Protein AF-A0A452XDF9-F1 (afdb_monomer)

Mean predicted aligned error: 14.92 Å

Structure (mmCIF, N/CA/C/O backbone):
data_AF-A0A452XDF9-F1
#
_entry.id   AF-A0A452XDF9-F1
#
loop_
_atom_site.group_PDB
_atom_site.id
_atom_site.type_symbol
_atom_site.label_atom_id
_atom_site.label_alt_id
_atom_site.label_comp_id
_atom_site.label_asym_id
_atom_site.label_entity_id
_atom_site.label_seq_id
_atom_site.pdbx_PDB_ins_code
_atom_site.Cartn_x
_atom_site.Cartn_y
_atom_site.Cartn_z
_atom_site.occupancy
_atom_site.B_iso_or_equiv
_atom_site.auth_seq_id
_atom_site.auth_comp_id
_atom_site.auth_asym_id
_atom_site.auth_atom_id
_atom_site.pdbx_PDB_model_num
ATOM 1 N N . MET A 1 1 ? -12.301 -0.928 1.857 1.00 93.19 1 MET A N 1
ATOM 2 C CA . MET A 1 1 ? -12.042 0.301 2.631 1.00 93.19 1 MET A CA 1
ATOM 3 C C . MET A 1 1 ? -10.575 0.651 2.473 1.00 93.19 1 MET A C 1
ATO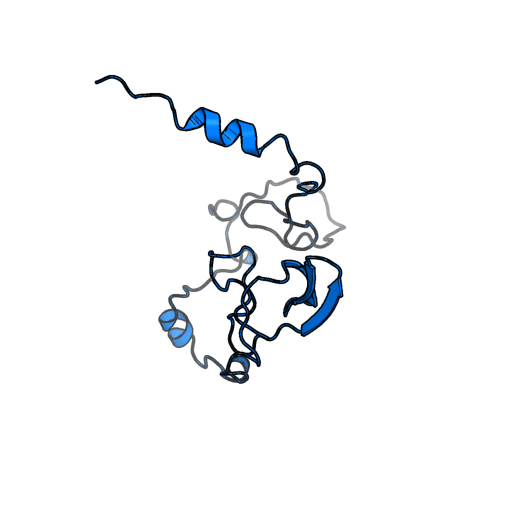M 5 O O . MET A 1 1 ? -9.759 -0.256 2.332 1.00 93.19 1 MET A O 1
ATOM 9 N N . HIS A 1 2 ? -10.248 1.933 2.437 1.00 94.88 2 HIS A N 1
ATOM 10 C CA . HIS A 1 2 ? -8.896 2.451 2.239 1.00 94.88 2 HIS A CA 1
ATOM 11 C C . HIS A 1 2 ? -8.656 3.649 3.166 1.00 94.88 2 HIS A C 1
ATOM 13 O O . HIS A 1 2 ? -9.584 4.089 3.844 1.00 94.88 2 HIS A O 1
ATOM 19 N N . ASN A 1 3 ? -7.421 4.154 3.223 1.00 95.25 3 ASN A N 1
ATOM 20 C CA . ASN A 1 3 ? -7.038 5.261 4.109 1.00 95.25 3 ASN A CA 1
ATOM 21 C C . ASN A 1 3 ? -7.401 5.010 5.589 1.00 95.25 3 ASN A C 1
ATOM 23 O O . ASN A 1 3 ? -8.115 5.790 6.214 1.00 95.25 3 ASN A O 1
ATOM 27 N N . ILE A 1 4 ? -6.952 3.877 6.133 1.00 93.56 4 ILE A N 1
ATOM 28 C CA . ILE A 1 4 ? -7.331 3.420 7.478 1.00 93.56 4 ILE A CA 1
ATOM 29 C C . ILE A 1 4 ? -6.373 3.975 8.529 1.00 93.56 4 ILE A C 1
ATOM 31 O O . ILE A 1 4 ? -5.148 3.922 8.376 1.00 93.56 4 ILE A O 1
ATOM 35 N N . GLU A 1 5 ? -6.939 4.454 9.626 1.00 94.56 5 GLU A N 1
ATOM 36 C CA . GLU A 1 5 ? -6.223 4.947 10.794 1.00 94.56 5 GLU A CA 1
ATOM 37 C C . GLU A 1 5 ? -5.815 3.820 11.764 1.00 94.56 5 GLU A C 1
ATOM 39 O O . GLU A 1 5 ? -6.617 2.956 12.120 1.00 94.56 5 GLU A O 1
ATOM 44 N N . ILE A 1 6 ? -4.554 3.826 12.216 1.00 90.19 6 ILE A N 1
ATOM 45 C CA . ILE A 1 6 ? -4.041 2.847 13.198 1.00 90.19 6 ILE A CA 1
ATOM 46 C C . ILE A 1 6 ? -4.403 3.271 14.624 1.00 90.19 6 ILE A C 1
ATOM 48 O O . ILE A 1 6 ? -4.908 2.471 15.409 1.00 90.19 6 ILE A O 1
ATOM 52 N N . THR A 1 7 ? -4.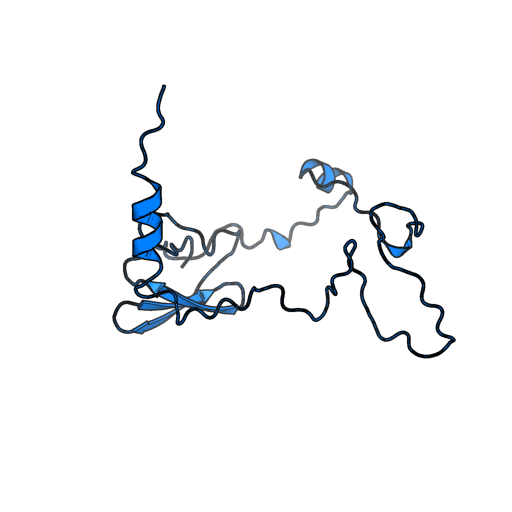150 4.539 14.942 1.00 89.19 7 THR A N 1
ATOM 53 C CA . THR A 1 7 ? -4.433 5.163 16.236 1.00 89.19 7 THR A CA 1
ATOM 54 C C . THR A 1 7 ? -5.272 6.395 15.979 1.00 89.19 7 THR A C 1
ATOM 56 O O . THR A 1 7 ? -4.897 7.203 15.133 1.00 89.19 7 THR A O 1
ATOM 59 N N . ARG A 1 8 ? -6.370 6.550 16.718 1.00 88.88 8 ARG A N 1
ATOM 60 C CA . ARG A 1 8 ? -7.283 7.685 16.557 1.00 88.88 8 ARG A CA 1
ATOM 61 C C . ARG A 1 8 ? -6.572 9.026 16.702 1.00 88.88 8 ARG A C 1
ATOM 63 O O . ARG A 1 8 ? -5.739 9.188 17.590 1.00 88.88 8 ARG A O 1
ATOM 70 N N . GLY A 1 9 ? -6.931 9.973 15.845 1.00 89.69 9 GLY A N 1
ATOM 71 C CA . GLY A 1 9 ? -6.360 11.315 15.786 1.00 89.69 9 GLY A CA 1
ATOM 72 C C . GLY A 1 9 ? -5.032 11.418 15.029 1.00 89.69 9 GLY A C 1
ATOM 73 O O . GLY A 1 9 ? -4.514 12.521 14.890 1.00 89.69 9 GLY A O 1
ATOM 74 N N . ARG A 1 10 ? -4.466 10.314 14.518 1.00 90.69 10 ARG A N 1
ATOM 75 C CA . ARG A 1 10 ? -3.217 10.334 13.727 1.00 90.69 10 ARG A CA 1
ATOM 76 C C . ARG A 1 10 ? -3.450 10.261 12.219 1.00 90.69 10 ARG A C 1
ATOM 78 O O . ARG A 1 10 ? -2.483 10.256 11.457 1.00 90.69 10 ARG A O 1
ATOM 85 N N . GLY A 1 11 ? -4.709 10.193 11.791 1.00 92.25 11 GLY A N 1
ATOM 86 C CA . GLY A 1 11 ? -5.091 10.129 10.387 1.00 92.25 11 GLY A CA 1
ATOM 87 C C . GLY A 1 11 ? -4.823 8.767 9.742 1.00 92.25 11 GLY A C 1
ATOM 88 O O . GLY A 1 11 ? -4.262 7.843 10.340 1.00 92.25 11 GLY A O 1
ATOM 89 N N . GLY A 1 12 ? -5.254 8.634 8.487 1.00 91.81 12 GLY A N 1
ATOM 90 C CA . GLY A 1 12 ? -5.132 7.394 7.727 1.00 91.81 12 GLY A CA 1
ATOM 91 C C . GLY A 1 12 ? -3.685 7.087 7.329 1.00 91.81 12 GLY A C 1
ATOM 92 O O . GLY A 1 12 ? -3.006 7.879 6.674 1.00 91.81 12 GLY A O 1
ATOM 93 N N . GLN A 1 13 ? -3.204 5.907 7.721 1.00 92.62 13 GLN A N 1
ATOM 94 C CA . GLN A 1 13 ? -1.828 5.453 7.483 1.00 92.62 13 GLN A CA 1
ATOM 95 C C . GLN A 1 13 ? -1.785 4.226 6.570 1.00 92.62 13 GLN A C 1
ATOM 97 O O . GLN A 1 13 ? -0.868 4.082 5.757 1.00 92.62 13 GLN A O 1
ATOM 102 N N . LEU A 1 14 ? -2.791 3.356 6.670 1.00 93.69 14 LEU A N 1
ATOM 103 C CA . LEU A 1 14 ? -2.853 2.084 5.958 1.00 93.69 14 LEU A CA 1
ATOM 104 C C . LEU A 1 14 ? -3.668 2.187 4.663 1.00 93.69 14 LEU A C 1
ATOM 106 O O . LEU A 1 14 ? -4.598 2.985 4.551 1.00 93.69 14 LEU A O 1
ATOM 110 N N . ALA A 1 15 ? -3.336 1.319 3.699 1.00 92.88 15 ALA A N 1
ATOM 111 C CA . ALA A 1 15 ? -4.034 1.179 2.417 1.00 92.88 15 ALA A CA 1
ATOM 112 C C . ALA A 1 15 ? -4.192 2.514 1.653 1.00 92.88 15 ALA A C 1
ATOM 114 O O . ALA A 1 15 ? -5.305 2.921 1.330 1.00 92.88 15 ALA A O 1
ATOM 115 N N . ARG A 1 16 ? -3.066 3.195 1.384 1.00 93.94 16 ARG A N 1
ATOM 116 C CA . ARG A 1 16 ? -3.006 4.471 0.633 1.00 93.94 16 ARG A CA 1
ATOM 117 C C . ARG A 1 16 ? -2.473 4.343 -0.797 1.00 93.94 16 ARG A C 1
ATOM 119 O O . ARG A 1 16 ? -2.606 5.272 -1.584 1.00 93.94 16 ARG A O 1
ATOM 126 N N . ALA A 1 17 ? -1.835 3.220 -1.123 1.00 93.44 17 ALA A N 1
ATOM 127 C CA . ALA A 1 17 ? -1.270 2.999 -2.451 1.00 93.44 17 ALA A CA 1
ATOM 128 C C . ALA A 1 17 ? -2.373 2.910 -3.521 1.00 93.44 17 ALA A C 1
ATOM 130 O O . ALA A 1 17 ? -3.507 2.540 -3.217 1.00 93.44 17 ALA A O 1
ATOM 131 N N . ALA A 1 18 ? -2.031 3.220 -4.773 1.00 93.31 18 ALA A N 1
ATOM 132 C CA . ALA A 1 18 ? -2.947 3.089 -5.905 1.00 93.31 18 ALA A CA 1
ATOM 133 C C . ALA A 1 18 ? -3.528 1.665 -5.977 1.00 93.31 18 ALA A C 1
ATOM 135 O O . ALA A 1 18 ? -2.800 0.684 -5.822 1.00 93.31 18 ALA A O 1
ATOM 136 N N . GLY A 1 19 ? -4.845 1.552 -6.150 1.00 92.69 19 GLY A N 1
ATOM 137 C CA . GLY A 1 19 ? -5.547 0.268 -6.136 1.00 92.69 19 GLY A CA 1
ATOM 138 C C . GLY A 1 19 ? -5.617 -0.447 -4.780 1.00 92.69 19 GLY A C 1
ATOM 139 O O . GLY A 1 19 ? -6.180 -1.540 -4.723 1.00 92.69 19 GLY A O 1
ATOM 140 N N . ALA A 1 20 ? -5.093 0.119 -3.686 1.00 94.94 20 ALA A N 1
ATOM 141 C CA . ALA A 1 20 ? -5.124 -0.537 -2.383 1.00 94.94 20 ALA A CA 1
ATOM 142 C C . ALA A 1 20 ? -6.554 -0.672 -1.846 1.00 94.94 20 ALA A C 1
ATOM 144 O O . ALA A 1 20 ? -7.368 0.255 -1.896 1.00 94.94 20 ALA A O 1
ATOM 145 N N . VAL A 1 21 ? -6.837 -1.841 -1.274 1.00 95.50 21 VAL A N 1
ATOM 146 C CA . VAL A 1 21 ? -8.095 -2.138 -0.595 1.00 95.50 21 VAL A CA 1
ATOM 147 C C . VAL A 1 21 ? -7.826 -3.029 0.608 1.00 95.50 21 VAL A C 1
ATOM 149 O O . VAL A 1 21 ? -7.078 -4.001 0.531 1.00 95.50 21 VAL A O 1
ATOM 152 N N . ALA A 1 22 ? -8.456 -2.697 1.725 1.00 95.50 22 ALA A N 1
ATOM 153 C CA . ALA A 1 22 ? -8.554 -3.553 2.892 1.00 95.50 22 ALA A CA 1
ATOM 154 C C . ALA A 1 22 ? -10.006 -4.005 3.084 1.00 95.50 22 ALA A C 1
ATOM 156 O O . ALA A 1 22 ? -10.956 -3.264 2.785 1.00 95.50 22 ALA A O 1
ATOM 157 N N . LYS A 1 23 ? -10.170 -5.231 3.581 1.00 94.81 23 LYS A N 1
ATOM 158 C CA . LYS A 1 23 ? -11.474 -5.849 3.847 1.00 94.81 23 LYS A CA 1
ATOM 159 C C . LYS A 1 23 ? -11.685 -5.968 5.352 1.00 94.81 23 LYS A C 1
ATOM 161 O O . LYS A 1 23 ? -10.792 -6.415 6.062 1.00 94.81 23 LYS A O 1
ATOM 166 N N . LEU A 1 24 ? -12.863 -5.582 5.826 1.00 93.88 24 LEU A N 1
ATOM 167 C CA . LEU A 1 24 ? -13.293 -5.847 7.196 1.00 93.88 24 LEU A CA 1
ATOM 168 C C . LEU A 1 24 ? -13.764 -7.306 7.271 1.00 93.88 24 LEU A C 1
ATOM 170 O O . LEU A 1 24 ? -14.611 -7.698 6.475 1.00 93.88 24 LEU A O 1
ATOM 174 N N . ILE A 1 25 ? -13.185 -8.099 8.175 1.00 94.75 25 ILE A N 1
ATOM 175 C CA . ILE A 1 25 ? -13.550 -9.512 8.370 1.00 94.75 25 ILE A CA 1
ATOM 176 C C . ILE A 1 25 ? -14.617 -9.621 9.456 1.00 94.75 25 ILE A C 1
ATOM 178 O O . ILE A 1 25 ? -15.693 -10.159 9.226 1.00 94.75 25 ILE A O 1
ATOM 182 N N . ALA A 1 26 ? -14.304 -9.098 10.639 1.00 93.44 26 ALA A N 1
ATOM 183 C CA . ALA A 1 26 ? -15.138 -9.219 11.823 1.00 93.44 26 ALA A CA 1
ATOM 184 C C . ALA A 1 26 ? -15.011 -7.967 12.692 1.00 93.44 26 ALA A C 1
ATOM 186 O O . ALA A 1 26 ? -14.022 -7.232 12.619 1.00 93.44 26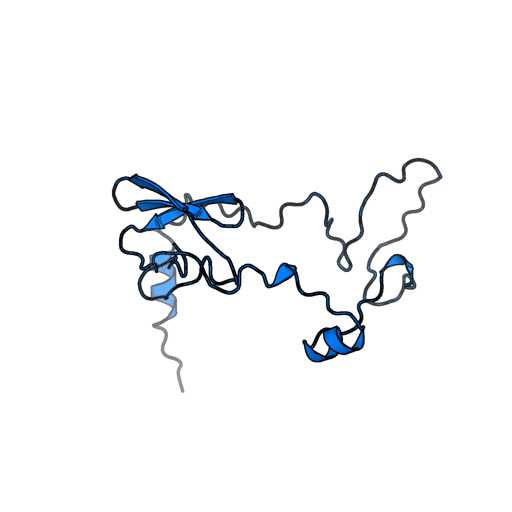 ALA A O 1
ATOM 187 N N . LYS A 1 27 ? -16.022 -7.733 13.523 1.00 93.25 27 LYS A N 1
ATOM 188 C CA . LYS A 1 27 ? -16.014 -6.711 14.570 1.00 93.25 27 LYS A CA 1
ATOM 189 C C . LYS A 1 27 ? -16.222 -7.421 15.896 1.00 93.25 27 LYS A C 1
ATOM 191 O O . LYS A 1 27 ? -17.204 -8.139 16.041 1.00 93.25 27 LYS A O 1
ATOM 196 N N . GLU A 1 28 ? -15.306 -7.220 16.834 1.00 90.69 28 GLU A N 1
ATOM 197 C CA . GLU A 1 28 ? -15.338 -7.876 18.137 1.00 90.69 28 GLU A CA 1
ATOM 198 C C . GLU A 1 28 ? -15.043 -6.858 19.242 1.00 90.69 28 GLU A C 1
ATOM 200 O O . GLU A 1 28 ? -13.987 -6.221 19.274 1.00 90.69 28 GLU A O 1
ATOM 205 N N . GLY A 1 29 ? -16.006 -6.671 20.147 1.00 90.44 29 GLY A N 1
ATOM 206 C CA . GLY A 1 29 ? -15.875 -5.760 21.283 1.00 90.44 29 GLY A CA 1
ATOM 207 C C . GLY A 1 29 ? -15.499 -4.337 20.863 1.00 90.44 29 GLY A C 1
ATOM 208 O O . GLY A 1 29 ? -16.263 -3.670 20.177 1.00 90.44 29 GLY A O 1
ATOM 209 N N . LYS A 1 30 ? -14.315 -3.871 21.284 1.00 91.31 30 LYS A N 1
ATOM 210 C CA . LYS A 1 30 ? -13.777 -2.521 21.003 1.00 91.31 30 LYS A CA 1
ATOM 211 C C . LYS A 1 30 ? -12.865 -2.466 19.766 1.00 91.31 30 LYS A C 1
ATOM 213 O O . LYS A 1 30 ? -12.361 -1.391 19.416 1.00 91.31 30 LYS A O 1
ATOM 218 N N . SER A 1 31 ? -12.661 -3.602 19.101 1.00 92.31 31 SER A N 1
ATOM 219 C CA . SER A 1 31 ? -11.736 -3.765 17.980 1.00 92.31 31 SER A CA 1
ATOM 220 C C . SER A 1 31 ? -12.433 -4.344 16.743 1.00 92.31 31 SER A C 1
ATOM 222 O O . SER A 1 31 ? -13.534 -4.892 16.790 1.00 92.31 31 SER A O 1
ATOM 224 N N . ALA A 1 32 ? -11.813 -4.156 15.590 1.00 93.06 32 ALA A N 1
ATOM 225 C CA . ALA A 1 32 ? -12.237 -4.669 14.304 1.00 93.06 32 ALA A CA 1
ATOM 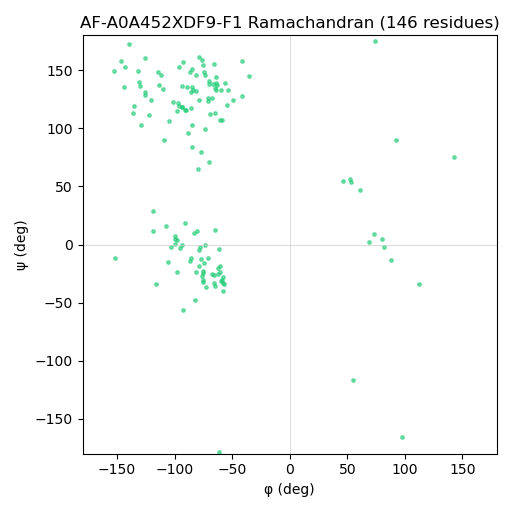226 C C . ALA A 1 32 ? -11.052 -5.367 13.637 1.00 93.06 32 ALA A C 1
ATOM 228 O O . ALA A 1 32 ? -9.929 -4.860 13.631 1.00 93.06 32 ALA A O 1
ATOM 229 N N . THR A 1 33 ? -11.319 -6.532 13.063 1.00 94.56 33 THR A N 1
ATOM 230 C CA . THR A 1 33 ? -10.327 -7.358 12.384 1.00 94.56 33 THR A CA 1
ATOM 231 C C . THR A 1 33 ? -10.340 -7.022 10.900 1.00 94.56 33 THR A C 1
ATOM 233 O O . THR A 1 33 ? -11.353 -7.193 10.214 1.00 94.56 33 THR A O 1
ATOM 236 N N . LEU A 1 34 ? -9.207 -6.533 10.396 1.00 94.44 34 LEU A N 1
ATOM 237 C CA . LEU A 1 34 ? -9.029 -6.099 9.015 1.00 94.44 34 LEU A CA 1
ATOM 238 C C . LEU A 1 34 ? -8.038 -7.005 8.286 1.00 94.44 34 LEU A C 1
ATOM 240 O O . LEU A 1 34 ? -6.968 -7.312 8.804 1.00 94.44 34 LEU A O 1
ATOM 244 N N . ARG A 1 35 ? -8.358 -7.360 7.041 1.00 95.44 35 ARG A N 1
ATOM 245 C CA . ARG A 1 35 ? -7.413 -7.934 6.082 1.00 95.44 35 ARG A CA 1
ATOM 246 C C . ARG A 1 35 ? -6.770 -6.808 5.284 1.00 95.44 35 ARG A C 1
ATOM 248 O O . ARG A 1 35 ? -7.463 -6.099 4.548 1.00 95.44 35 ARG A O 1
ATOM 255 N N . LEU A 1 36 ? -5.462 -6.645 5.438 1.00 94.44 36 LEU A N 1
ATOM 256 C CA . LEU A 1 36 ? -4.663 -5.643 4.738 1.00 94.44 36 LEU A CA 1
ATOM 257 C C . LEU A 1 36 ? -4.346 -6.084 3.297 1.00 94.44 36 LEU A C 1
ATOM 259 O O . LEU A 1 36 ? -4.417 -7.276 2.991 1.00 94.44 36 LEU A O 1
ATOM 263 N N . PRO A 1 37 ? -3.952 -5.154 2.402 1.00 93.62 37 PRO A N 1
ATOM 264 C CA . PRO A 1 37 ? -3.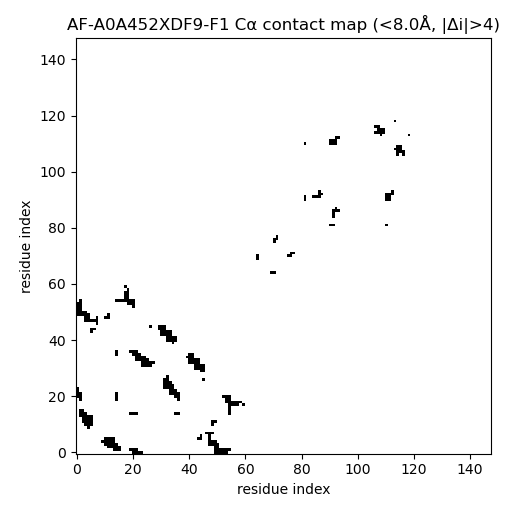518 -5.500 1.045 1.00 93.62 37 PRO A CA 1
ATOM 265 C C . PRO A 1 37 ? -2.265 -6.391 1.010 1.00 93.62 37 PRO A C 1
ATOM 267 O O . PRO A 1 37 ? -2.048 -7.077 0.020 1.00 93.62 37 PRO A O 1
ATOM 270 N N . SER A 1 38 ? -1.470 -6.424 2.088 1.00 91.31 38 SER A N 1
ATOM 271 C CA . SER A 1 38 ? -0.357 -7.371 2.262 1.00 91.31 38 SER A CA 1
ATOM 272 C C . SER A 1 38 ? -0.814 -8.816 2.500 1.00 91.31 38 SER A C 1
ATOM 274 O O . SER A 1 38 ? 0.008 -9.722 2.487 1.00 91.31 38 SER A O 1
ATOM 276 N N . GLY A 1 39 ? -2.105 -9.040 2.764 1.00 91.25 39 GLY A N 1
ATOM 277 C CA . GLY A 1 39 ? -2.644 -10.325 3.206 1.00 91.25 39 GLY A CA 1
ATOM 278 C C . GLY A 1 39 ? -2.611 -10.524 4.724 1.00 91.25 39 GLY A C 1
ATOM 279 O O . GLY A 1 39 ? -3.315 -11.402 5.215 1.00 91.25 39 GLY A O 1
ATOM 280 N N . GLU A 1 40 ? -1.880 -9.684 5.466 1.00 92.38 40 GLU A N 1
ATOM 281 C CA . GLU A 1 40 ? -1.844 -9.706 6.932 1.00 92.38 40 GLU A CA 1
ATOM 282 C C . GLU A 1 40 ? -3.226 -9.381 7.519 1.0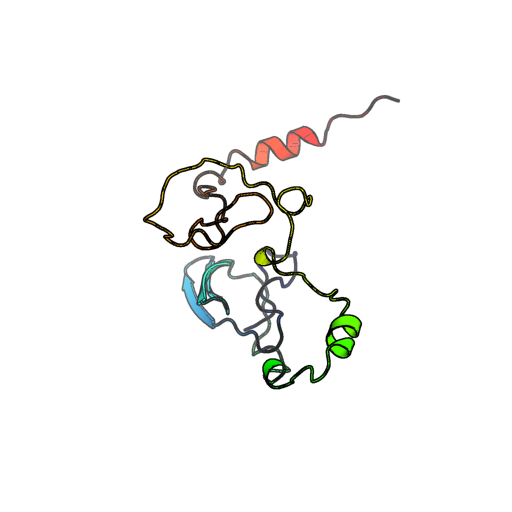0 92.38 40 GLU A C 1
ATOM 284 O O . GLU A 1 40 ? -3.921 -8.462 7.066 1.00 92.38 40 GLU A O 1
ATOM 289 N N . VAL A 1 41 ? -3.613 -10.132 8.550 1.00 93.88 41 VAL A N 1
ATOM 290 C CA . VAL A 1 41 ? -4.811 -9.862 9.344 1.00 93.88 41 VAL A CA 1
ATOM 291 C C . VAL A 1 41 ? -4.398 -9.087 10.587 1.00 93.88 41 VAL A C 1
ATOM 293 O O . VAL A 1 41 ? -3.566 -9.549 11.364 1.00 93.88 41 VAL A O 1
ATOM 296 N N . ARG A 1 42 ? -4.968 -7.895 10.771 1.00 91.94 42 ARG A N 1
ATOM 297 C CA . ARG A 1 42 ? -4.607 -6.978 11.855 1.00 91.94 42 ARG A CA 1
ATOM 298 C C . ARG A 1 42 ? -5.840 -6.473 12.596 1.00 91.94 42 ARG A C 1
ATOM 300 O O . ARG A 1 42 ? -6.844 -6.124 11.978 1.00 91.94 42 ARG A O 1
ATOM 307 N N . LEU A 1 43 ? -5.728 -6.387 13.919 1.00 92.44 43 LEU A N 1
ATOM 308 C CA . LEU A 1 43 ? -6.712 -5.752 14.795 1.00 92.44 43 LEU A CA 1
ATOM 309 C C . LEU A 1 43 ? -6.517 -4.230 14.815 1.00 92.44 43 LEU A C 1
ATOM 311 O O . LEU A 1 43 ? -5.400 -3.736 14.981 1.00 92.44 43 LEU A O 1
ATOM 315 N N . VAL A 1 44 ? -7.612 -3.493 14.646 1.00 92.38 44 VAL A N 1
ATOM 316 C CA . VAL A 1 44 ? -7.673 -2.024 14.688 1.00 92.38 44 VAL A CA 1
ATOM 317 C C . VAL A 1 44 ? -8.829 -1.598 15.591 1.00 92.38 44 VAL A C 1
ATOM 319 O O . VAL A 1 44 ? -9.824 -2.306 15.695 1.00 92.38 44 VAL A O 1
ATOM 322 N N . SER A 1 45 ? -8.723 -0.457 16.270 1.00 92.50 45 SER A N 1
ATOM 323 C CA . SER A 1 45 ? -9.811 0.045 17.119 1.00 92.50 45 SER A CA 1
ATOM 324 C C . SER A 1 45 ? -11.063 0.388 16.302 1.00 92.50 45 SER A C 1
ATOM 326 O O . SER A 1 45 ? -10.961 0.910 15.195 1.00 92.50 45 SER A O 1
ATOM 328 N N . GLN A 1 46 ? -12.256 0.155 16.856 1.00 91.25 46 GLN A N 1
ATOM 329 C CA . GLN A 1 46 ? -13.509 0.396 16.128 1.00 91.25 46 GLN A CA 1
ATOM 330 C C . GLN A 1 46 ? -13.783 1.861 15.791 1.00 91.25 46 GLN A C 1
ATOM 332 O O . GLN A 1 46 ? -14.351 2.121 14.736 1.00 91.25 46 GLN A O 1
ATOM 337 N N . ASN A 1 47 ? -13.379 2.815 16.634 1.00 92.38 47 ASN A N 1
ATOM 338 C CA . ASN A 1 47 ? -13.585 4.238 16.333 1.00 92.38 47 ASN A CA 1
ATOM 339 C C . ASN A 1 47 ? -12.394 4.863 15.572 1.00 92.38 47 ASN A C 1
ATOM 341 O O . ASN A 1 47 ? -12.254 6.082 15.565 1.00 92.38 47 ASN A O 1
ATOM 345 N N . SER A 1 48 ? -11.524 4.052 14.954 1.00 92.44 48 SER A N 1
ATOM 346 C CA . SER A 1 48 ? -10.589 4.533 13.925 1.00 92.44 48 SER A CA 1
ATOM 347 C C . SER A 1 48 ? -11.340 4.899 12.646 1.00 92.44 48 SER A C 1
ATOM 349 O O . SER A 1 48 ? -12.253 4.184 12.231 1.00 92.44 48 SER A O 1
ATOM 351 N N . LEU A 1 49 ? -10.928 5.982 11.988 1.00 93.81 49 LEU A N 1
ATOM 352 C CA . LEU A 1 49 ? -11.542 6.416 10.735 1.00 93.81 49 LEU A CA 1
ATOM 353 C C . LEU A 1 49 ? -10.992 5.641 9.527 1.00 93.81 49 LEU A C 1
ATOM 355 O O . LEU A 1 49 ? -9.818 5.260 9.474 1.00 93.81 49 LEU A O 1
ATOM 359 N N . ALA A 1 50 ? -11.860 5.409 8.542 1.00 94.25 50 ALA A N 1
ATOM 360 C CA . ALA A 1 50 ? -11.514 4.796 7.265 1.00 94.25 50 ALA A CA 1
ATOM 361 C C . ALA A 1 50 ? -12.475 5.255 6.163 1.00 94.25 50 ALA A C 1
ATOM 363 O O . ALA A 1 50 ? -13.658 5.484 6.414 1.00 94.25 50 ALA A O 1
ATOM 364 N N . THR A 1 51 ? -11.984 5.318 4.926 1.00 95.00 51 THR A N 1
ATOM 365 C CA . THR A 1 51 ? -12.797 5.665 3.757 1.00 95.00 51 THR A CA 1
ATOM 366 C C . THR A 1 51 ? -13.337 4.402 3.083 1.00 95.00 51 THR A C 1
ATOM 368 O O . THR A 1 51 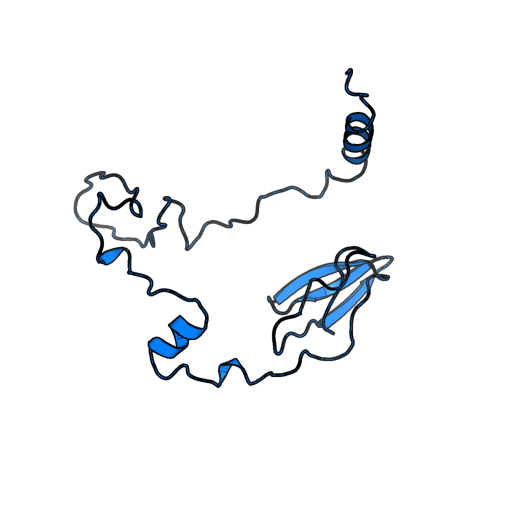? -12.634 3.400 2.895 1.00 95.00 51 THR A O 1
ATOM 371 N N . VAL A 1 52 ? -14.613 4.426 2.698 1.00 94.38 52 VAL A N 1
ATOM 372 C CA . VAL A 1 52 ? -15.259 3.316 1.983 1.00 94.38 52 VAL A CA 1
ATOM 373 C C . VAL A 1 52 ? -14.769 3.265 0.530 1.00 94.38 52 VAL A C 1
ATOM 375 O O . VAL A 1 52 ? -14.461 4.284 -0.075 1.00 94.38 52 VAL A O 1
ATOM 378 N N . GLY A 1 53 ? -14.656 2.057 -0.028 1.00 93.25 53 GLY A N 1
ATOM 379 C CA . GLY A 1 53 ? -14.180 1.836 -1.399 1.00 93.25 53 GLY A CA 1
ATOM 380 C C . GLY A 1 53 ? -12.696 1.474 -1.508 1.00 93.25 53 GLY A C 1
ATOM 381 O O . GLY A 1 53 ? -12.054 1.100 -0.514 1.00 93.25 53 GLY A O 1
ATOM 382 N N . GLN A 1 54 ? -12.184 1.556 -2.735 1.00 94.31 54 GLN A N 1
ATOM 383 C CA . GLN A 1 54 ? -10.815 1.240 -3.153 1.00 94.31 54 GLN A CA 1
ATOM 384 C C . GLN A 1 54 ? -10.116 2.517 -3.637 1.00 94.31 54 GLN A C 1
ATOM 386 O O . GLN A 1 54 ? -10.765 3.397 -4.199 1.00 94.31 54 GLN A O 1
ATOM 391 N N . VAL A 1 55 ? -8.798 2.611 -3.445 1.00 94.94 55 VAL A N 1
ATOM 392 C CA . VAL A 1 55 ? -8.012 3.716 -4.012 1.00 94.94 55 VAL A CA 1
ATOM 393 C C . VAL A 1 55 ? -8.033 3.630 -5.542 1.00 94.94 55 VAL A C 1
ATOM 395 O O . VAL A 1 55 ? -7.826 2.556 -6.105 1.00 94.94 55 VAL A O 1
ATOM 398 N N . GLY A 1 56 ? -8.250 4.757 -6.222 1.00 93.94 56 GLY A N 1
ATOM 399 C CA . GLY A 1 56 ? -8.253 4.823 -7.686 1.00 93.94 56 GLY A CA 1
ATOM 400 C C . GLY A 1 56 ? -6.918 4.427 -8.342 1.00 93.94 56 GLY A C 1
ATOM 401 O O . GLY A 1 56 ? -5.940 4.084 -7.675 1.00 93.94 56 GLY A O 1
ATOM 402 N N . ASN A 1 57 ? -6.872 4.507 -9.677 1.00 92.25 57 ASN A N 1
ATOM 403 C CA . ASN A 1 57 ? -5.692 4.178 -10.492 1.00 92.25 57 ASN A CA 1
ATOM 404 C C . ASN A 1 57 ? -5.217 2.710 -10.348 1.00 92.25 57 ASN A C 1
ATOM 406 O O . ASN A 1 57 ? -4.030 2.428 -10.198 1.00 92.25 57 ASN A O 1
ATOM 410 N N . VAL A 1 58 ? -6.154 1.758 -10.421 1.00 92.69 58 VAL A N 1
ATOM 411 C CA . VAL A 1 58 ? -5.875 0.308 -10.310 1.00 92.69 58 VAL A CA 1
ATOM 412 C C . VAL A 1 58 ? -4.911 -0.187 -11.403 1.00 92.69 58 VAL A C 1
ATOM 414 O O . VAL A 1 58 ? -4.093 -1.071 -11.169 1.00 92.69 58 VAL A O 1
ATOM 417 N N . GLY A 1 59 ? -4.954 0.426 -12.588 1.00 91.19 59 GLY A N 1
ATOM 418 C CA . GLY A 1 59 ? -4.126 0.068 -13.743 1.00 91.19 59 GLY A CA 1
ATOM 419 C C . GLY A 1 59 ? -2.698 0.621 -13.733 1.00 91.19 59 GLY A C 1
ATOM 420 O O . GLY A 1 59 ? -2.030 0.552 -14.761 1.00 91.19 59 GLY A O 1
ATOM 421 N N . VAL A 1 60 ? -2.199 1.177 -12.620 1.00 90.56 60 VAL A N 1
ATOM 422 C CA . VAL A 1 60 ? -0.850 1.778 -12.579 1.00 90.56 60 VAL A CA 1
ATOM 423 C C . VAL A 1 60 ? 0.255 0.788 -12.971 1.00 90.56 60 VAL A C 1
ATOM 425 O O . VAL A 1 60 ? 1.217 1.173 -13.630 1.00 90.56 60 VAL A O 1
ATOM 428 N N . ASN A 1 61 ? 0.074 -0.495 -12.649 1.00 89.19 61 ASN A N 1
ATOM 429 C CA . ASN A 1 61 ? 1.039 -1.558 -12.940 1.00 89.19 61 ASN A CA 1
ATOM 430 C C . ASN A 1 61 ? 1.077 -1.970 -14.419 1.00 89.19 61 ASN A C 1
ATOM 432 O O . ASN A 1 61 ? 2.029 -2.616 -14.838 1.00 89.19 61 ASN A O 1
ATOM 436 N N . GLN A 1 62 ? 0.070 -1.596 -15.212 1.00 91.19 62 GLN A N 1
ATOM 437 C CA . GLN A 1 62 ? 0.028 -1.902 -16.647 1.00 91.19 62 GLN A CA 1
ATOM 438 C C . GLN A 1 62 ? 0.950 -0.979 -17.462 1.00 91.19 62 GLN A C 1
ATOM 440 O O . GLN A 1 62 ? 1.216 -1.231 -18.633 1.00 91.19 62 GLN A O 1
ATOM 445 N N . LYS A 1 63 ? 1.450 0.108 -16.860 1.00 88.81 63 LYS A N 1
ATOM 446 C CA . LYS A 1 63 ? 2.318 1.074 -17.537 1.00 88.81 63 LYS A CA 1
ATOM 447 C C . LYS A 1 63 ? 3.779 0.621 -17.480 1.00 88.81 63 LYS A C 1
ATOM 449 O O . LYS A 1 63 ? 4.381 0.580 -16.409 1.00 88.81 63 LYS A O 1
ATOM 454 N N . SER A 1 64 ? 4.386 0.363 -18.637 1.00 88.56 64 SER A N 1
ATOM 455 C CA . SER A 1 64 ? 5.822 0.085 -18.751 1.00 88.56 64 SER A CA 1
ATOM 456 C C . SER A 1 64 ? 6.647 1.373 -18.862 1.00 88.56 64 SER A C 1
ATOM 458 O O . SER A 1 64 ? 6.384 2.220 -19.717 1.00 88.56 64 SER A O 1
ATOM 460 N N . LEU A 1 65 ? 7.708 1.499 -18.059 1.00 84.94 65 LEU A N 1
ATOM 461 C CA . LEU A 1 65 ? 8.720 2.552 -18.206 1.00 84.94 65 LEU A CA 1
ATOM 462 C C . LEU A 1 65 ? 9.654 2.179 -19.374 1.00 84.94 65 LEU A C 1
ATOM 464 O O . LEU A 1 65 ? 10.726 1.628 -19.155 1.00 84.94 65 LEU A O 1
ATOM 468 N N . GLY A 1 66 ? 9.225 2.422 -20.616 1.00 90.00 66 GLY A N 1
ATOM 469 C CA . GLY A 1 66 ? 9.870 1.926 -21.847 1.00 90.00 66 GLY A CA 1
ATOM 470 C C . GLY A 1 66 ? 11.314 2.383 -22.121 1.00 90.00 66 GLY A C 1
ATOM 471 O O . GLY A 1 66 ? 11.916 1.933 -23.088 1.00 90.00 66 GLY A O 1
ATOM 472 N N . ARG A 1 67 ? 11.900 3.254 -21.288 1.00 92.25 67 ARG A N 1
ATOM 473 C CA . ARG A 1 67 ? 13.305 3.686 -21.388 1.00 92.25 67 ARG A CA 1
ATOM 474 C C . ARG A 1 67 ? 13.944 3.874 -20.017 1.00 92.25 67 ARG A C 1
ATOM 476 O O . ARG A 1 67 ? 13.275 4.259 -19.056 1.00 92.25 67 ARG A O 1
ATOM 483 N N . ALA A 1 68 ? 15.264 3.702 -19.946 1.00 88.81 68 ALA A N 1
ATOM 484 C CA . ALA A 1 68 ? 16.033 3.895 -18.715 1.00 88.81 68 ALA A CA 1
ATOM 485 C C . ALA A 1 68 ? 15.882 5.319 -18.142 1.00 88.81 68 ALA A C 1
ATOM 487 O O . ALA A 1 68 ? 15.677 5.476 -16.940 1.00 88.81 68 ALA A O 1
ATOM 488 N N . GLY A 1 69 ? 15.872 6.346 -19.002 1.00 92.31 69 GLY A N 1
ATOM 489 C CA . GLY A 1 69 ? 15.708 7.746 -18.584 1.00 92.31 69 GLY A CA 1
ATOM 490 C C . GLY A 1 69 ? 14.403 8.030 -17.829 1.00 92.31 69 GLY A C 1
ATOM 491 O O . GLY A 1 69 ? 14.393 8.836 -16.904 1.00 92.31 69 GLY A O 1
ATOM 492 N N . SER A 1 70 ? 13.323 7.300 -18.126 1.00 91.69 70 SER A N 1
ATOM 493 C CA . SER A 1 70 ? 12.050 7.441 -17.407 1.00 91.69 70 SER A CA 1
ATOM 494 C C . SER A 1 70 ? 12.149 7.004 -15.942 1.00 91.69 70 SER A C 1
ATOM 496 O O . SER A 1 70 ? 11.409 7.520 -15.112 1.00 91.69 70 SER A O 1
ATOM 498 N N . LYS A 1 71 ? 13.075 6.098 -15.588 1.00 90.88 71 LYS A N 1
ATOM 499 C CA . LYS A 1 71 ? 13.361 5.766 -14.180 1.00 90.88 71 LYS A CA 1
ATOM 500 C C . LYS A 1 71 ? 14.128 6.889 -13.479 1.00 90.88 71 LYS A C 1
ATOM 502 O O . LYS A 1 71 ? 13.839 7.174 -12.319 1.00 90.88 71 LYS A O 1
ATOM 507 N N . CYS A 1 72 ? 15.040 7.558 -14.185 1.00 92.12 72 CYS A N 1
ATOM 508 C CA . CYS A 1 72 ? 15.785 8.696 -13.645 1.00 92.12 72 CYS A CA 1
ATOM 509 C C . CYS A 1 72 ? 14.866 9.887 -13.336 1.00 92.12 72 CYS A C 1
ATOM 511 O O . CYS A 1 72 ? 15.053 10.545 -12.319 1.00 92.12 72 CYS A O 1
ATOM 513 N N . TRP A 1 73 ? 13.826 10.116 -14.147 1.00 93.69 73 TRP A N 1
ATOM 514 C CA . TRP A 1 73 ? 12.802 11.136 -13.876 1.00 93.69 73 TRP A CA 1
ATOM 515 C C . TRP A 1 73 ? 12.016 10.889 -12.583 1.00 93.69 73 TRP A C 1
ATOM 517 O O . TRP A 1 73 ? 11.541 11.832 -11.964 1.00 93.69 73 TRP A O 1
ATOM 527 N N . LEU A 1 74 ? 11.923 9.632 -12.136 1.00 91.44 74 LEU A N 1
ATOM 528 C CA . LEU A 1 74 ? 11.337 9.258 -10.843 1.00 91.44 74 LEU A CA 1
ATOM 529 C C . LEU A 1 74 ? 12.338 9.391 -9.677 1.00 91.44 74 LEU A C 1
ATOM 531 O O . LEU A 1 74 ? 12.082 8.871 -8.592 1.00 91.44 74 LEU A O 1
ATOM 535 N N . GLY A 1 75 ? 13.507 10.000 -9.903 1.00 92.56 75 GLY A N 1
ATOM 536 C CA . GLY A 1 75 ? 14.576 10.146 -8.911 1.00 92.56 75 GLY A CA 1
ATOM 537 C C . GLY A 1 75 ? 15.342 8.853 -8.606 1.00 92.56 75 GLY A C 1
ATOM 538 O O . GLY A 1 75 ? 16.148 8.819 -7.676 1.00 92.56 75 GLY A O 1
ATOM 539 N N . LYS A 1 76 ? 15.120 7.771 -9.366 1.00 90.81 76 LYS A N 1
ATOM 540 C CA . LYS A 1 76 ? 15.794 6.482 -9.149 1.00 90.81 76 LYS A CA 1
ATOM 541 C C . LYS A 1 76 ? 17.092 6.415 -9.949 1.00 90.81 76 LYS A C 1
ATOM 543 O O . LYS A 1 76 ? 17.068 6.407 -11.178 1.00 90.81 76 LYS A O 1
ATOM 548 N N . ARG A 1 77 ? 18.222 6.328 -9.242 1.00 89.69 77 ARG A N 1
ATOM 549 C CA . ARG A 1 77 ? 19.557 6.127 -9.828 1.00 89.69 77 ARG A CA 1
ATOM 550 C C . ARG A 1 77 ? 19.757 4.671 -10.280 1.00 89.69 77 ARG A C 1
ATOM 552 O O . ARG A 1 77 ? 19.109 3.777 -9.730 1.00 89.69 77 ARG A O 1
ATOM 559 N N . PRO A 1 78 ? 20.641 4.410 -11.260 1.00 88.88 78 PRO A N 1
ATOM 560 C CA . PRO A 1 78 ? 20.999 3.047 -11.638 1.00 88.88 78 PRO A CA 1
ATOM 561 C C . PRO A 1 78 ? 21.599 2.298 -10.442 1.00 88.88 78 PRO A C 1
ATOM 563 O O . PRO A 1 78 ? 22.471 2.812 -9.742 1.00 88.88 78 PRO A O 1
ATOM 566 N N . VAL A 1 79 ? 21.121 1.075 -10.213 1.00 87.50 79 VAL A N 1
ATOM 567 C CA . VAL A 1 79 ? 21.616 0.184 -9.156 1.00 87.50 79 VAL A CA 1
ATOM 568 C C . VAL A 1 79 ? 22.535 -0.850 -9.800 1.00 87.50 79 VAL A C 1
ATOM 570 O O . VAL A 1 79 ? 22.126 -1.558 -10.718 1.00 87.50 79 VAL A O 1
ATOM 573 N N . VAL A 1 80 ? 23.782 -0.923 -9.332 1.00 82.12 80 VAL A N 1
ATOM 574 C CA . VAL A 1 80 ? 24.773 -1.912 -9.784 1.00 82.12 80 VAL A CA 1
ATOM 575 C C . VAL A 1 80 ? 24.580 -3.203 -8.988 1.00 82.12 80 VAL A C 1
ATOM 577 O O . VAL A 1 80 ? 24.394 -3.156 -7.772 1.00 82.12 80 VAL A O 1
ATOM 580 N N . ARG A 1 81 ? 24.612 -4.355 -9.666 1.00 80.19 81 ARG A N 1
ATOM 581 C CA . ARG A 1 81 ? 24.529 -5.676 -9.020 1.00 80.19 81 ARG A CA 1
ATOM 582 C C . ARG A 1 81 ? 25.816 -5.962 -8.243 1.00 80.19 81 ARG A C 1
ATOM 584 O O . ARG A 1 81 ? 26.895 -5.746 -8.785 1.00 80.19 81 ARG A O 1
ATOM 591 N N . GLY A 1 82 ? 25.702 -6.528 -7.040 1.00 70.56 82 GLY A N 1
ATOM 592 C CA . GLY A 1 82 ? 26.865 -6.868 -6.204 1.00 70.56 82 GLY A CA 1
ATOM 593 C C . GLY A 1 82 ? 27.858 -7.831 -6.868 1.00 70.56 82 GLY A C 1
ATOM 594 O O . GLY A 1 82 ? 29.049 -7.727 -6.631 1.00 70.56 82 GLY A O 1
ATOM 595 N N . VAL A 1 83 ? 27.391 -8.694 -7.780 1.00 73.06 83 VAL A N 1
ATOM 596 C CA . VAL A 1 83 ? 28.227 -9.658 -8.531 1.00 73.06 83 VAL A CA 1
ATOM 597 C C . VAL A 1 83 ? 29.304 -8.988 -9.400 1.00 73.06 83 VAL A C 1
ATOM 599 O O . VAL A 1 83 ? 30.296 -9.620 -9.735 1.00 73.06 83 VAL A O 1
ATOM 602 N N . VAL A 1 84 ? 29.110 -7.725 -9.793 1.00 70.56 84 VAL A N 1
ATOM 603 C CA . VAL A 1 84 ? 30.031 -6.997 -10.689 1.00 70.56 84 VAL A CA 1
ATOM 604 C C . VAL A 1 84 ? 31.035 -6.135 -9.895 1.00 70.56 84 VAL A C 1
ATOM 606 O O . VAL A 1 84 ? 31.882 -5.482 -10.492 1.00 70.56 84 VAL A O 1
ATOM 609 N N . MET A 1 85 ? 30.935 -6.097 -8.561 1.00 72.06 85 MET A N 1
ATOM 610 C CA . MET A 1 85 ? 31.773 -5.262 -7.686 1.00 72.06 85 MET A CA 1
ATOM 611 C C . MET A 1 85 ? 33.014 -6.017 -7.190 1.00 72.06 85 MET A C 1
ATOM 613 O O . MET A 1 85 ? 33.018 -7.246 -7.138 1.00 72.06 85 MET A O 1
ATOM 617 N N . ASN A 1 86 ? 34.056 -5.280 -6.799 1.00 75.88 86 ASN A N 1
ATOM 618 C CA . ASN A 1 86 ? 35.256 -5.841 -6.181 1.00 75.88 86 ASN A CA 1
ATOM 619 C C . ASN A 1 86 ? 35.050 -6.003 -4.656 1.00 75.88 86 ASN A C 1
ATOM 621 O O . ASN A 1 86 ? 34.341 -5.190 -4.060 1.00 75.88 86 ASN A O 1
ATOM 625 N N . PRO A 1 87 ? 35.703 -6.967 -3.973 1.00 63.97 87 PRO A N 1
ATOM 626 C CA . PRO A 1 87 ? 35.510 -7.194 -2.536 1.00 63.97 87 PRO A CA 1
ATOM 627 C C . PRO A 1 87 ? 35.851 -6.034 -1.598 1.00 63.97 87 PRO A C 1
ATOM 629 O O . PRO A 1 87 ? 35.413 -6.038 -0.454 1.00 63.97 87 PRO A O 1
ATOM 632 N N . VAL A 1 88 ? 36.626 -5.055 -2.066 1.00 67.88 88 VAL A N 1
ATOM 633 C CA . VAL A 1 88 ? 37.010 -3.855 -1.302 1.00 67.88 88 VAL A CA 1
ATOM 634 C C . VAL A 1 88 ? 35.986 -2.723 -1.408 1.00 67.88 88 VAL A C 1
ATOM 636 O O . VAL A 1 88 ? 36.062 -1.748 -0.661 1.00 67.88 88 VAL A O 1
ATOM 639 N N . ASP A 1 89 ? 35.050 -2.807 -2.357 1.00 64.31 89 ASP A N 1
ATOM 640 C CA . ASP A 1 89 ? 34.074 -1.746 -2.544 1.00 64.31 89 ASP A CA 1
ATOM 641 C C . ASP A 1 89 ? 33.206 -1.652 -1.281 1.00 64.31 89 ASP A C 1
ATOM 643 O O . ASP A 1 89 ? 32.685 -2.674 -0.840 1.00 64.31 89 ASP A O 1
ATOM 647 N N . PRO A 1 90 ? 32.962 -0.455 -0.709 1.00 52.94 90 PRO A N 1
ATOM 648 C CA . PRO A 1 90 ? 32.239 -0.267 0.561 1.00 52.94 90 PRO A CA 1
ATOM 649 C C . PRO A 1 90 ? 30.751 -0.684 0.529 1.00 52.94 90 PRO A C 1
ATOM 651 O O . PRO A 1 90 ? 29.986 -0.382 1.441 1.00 52.94 90 PRO A O 1
ATOM 654 N N . ARG A 1 91 ? 30.325 -1.390 -0.526 1.00 50.50 91 ARG A N 1
ATOM 655 C CA . ARG A 1 91 ? 29.076 -2.157 -0.608 1.00 50.50 91 ARG A CA 1
ATOM 656 C C . ARG A 1 91 ? 29.266 -3.668 -0.385 1.00 50.50 91 ARG A C 1
ATOM 658 O O . ARG A 1 91 ? 28.300 -4.416 -0.517 1.00 50.50 91 ARG A O 1
ATOM 665 N N . MET A 1 92 ? 30.475 -4.109 -0.052 1.00 39.09 92 MET A N 1
ATOM 666 C CA . MET A 1 92 ? 30.826 -5.487 0.250 1.00 39.09 92 MET A CA 1
ATOM 667 C C . MET A 1 92 ? 31.589 -5.528 1.575 1.00 39.09 92 MET A C 1
ATOM 669 O O . MET A 1 92 ? 32.773 -5.228 1.645 1.00 39.09 92 MET A O 1
ATOM 673 N N . VAL A 1 93 ? 30.906 -5.932 2.644 1.00 36.84 93 VAL A N 1
ATOM 674 C CA . VAL A 1 93 ? 31.575 -6.573 3.780 1.00 36.84 93 VAL A CA 1
ATOM 675 C C . VAL A 1 93 ? 31.162 -8.038 3.740 1.00 36.84 93 VAL A C 1
ATOM 677 O O . VAL A 1 93 ? 30.134 -8.416 4.293 1.00 36.84 93 VAL A O 1
ATOM 680 N N . LEU A 1 94 ? 31.937 -8.868 3.040 1.00 39.38 94 LEU A N 1
ATOM 681 C CA . LEU A 1 94 ? 31.891 -10.317 3.224 1.00 39.38 94 LEU A CA 1
ATOM 682 C C . LEU A 1 94 ? 33.323 -10.855 3.258 1.00 39.38 94 LEU A C 1
ATOM 684 O O . LEU A 1 94 ? 34.061 -10.784 2.277 1.00 39.38 94 LEU A O 1
ATOM 688 N N . PHE A 1 95 ? 33.704 -11.344 4.434 1.00 32.28 95 PHE A N 1
ATOM 689 C CA . PHE A 1 95 ? 34.986 -11.974 4.711 1.00 32.28 95 PHE A CA 1
ATOM 690 C C . PHE A 1 95 ? 35.161 -13.264 3.900 1.00 32.28 95 PHE A C 1
ATOM 692 O O . PHE A 1 95 ? 34.259 -14.096 3.809 1.00 32.28 95 PHE A O 1
ATOM 699 N N . PHE A 1 96 ? 36.377 -13.445 3.391 1.00 31.11 96 PHE A N 1
ATOM 700 C CA . PHE A 1 96 ? 36.955 -14.740 3.055 1.00 31.11 96 PHE A CA 1
ATOM 701 C C . PHE A 1 96 ? 36.906 -15.666 4.283 1.00 31.11 96 PHE A C 1
ATOM 703 O O . PHE A 1 96 ? 37.569 -15.401 5.282 1.00 31.11 96 PHE A O 1
ATOM 710 N N . VAL A 1 97 ? 36.224 -16.805 4.175 1.00 33.75 97 VAL A N 1
ATOM 711 C CA . VAL A 1 97 ? 36.749 -18.055 4.735 1.00 33.75 97 VAL A CA 1
ATOM 712 C C . VAL A 1 97 ? 36.823 -19.027 3.573 1.00 33.75 97 VAL A C 1
ATOM 714 O O . VAL A 1 97 ? 35.809 -19.412 2.993 1.00 33.75 97 VAL A O 1
ATOM 717 N N . ALA A 1 98 ? 38.051 -19.365 3.192 1.00 37.62 98 ALA A N 1
ATOM 718 C CA . ALA A 1 98 ? 38.322 -20.419 2.240 1.00 37.62 98 ALA A CA 1
ATOM 719 C C . ALA A 1 98 ? 37.770 -21.736 2.799 1.00 37.62 98 ALA A C 1
ATOM 721 O O . ALA A 1 98 ? 38.346 -22.309 3.720 1.00 37.62 98 ALA A O 1
ATOM 722 N N . VAL A 1 99 ? 36.671 -22.229 2.231 1.00 28.97 99 VAL A N 1
ATOM 723 C CA . VAL A 1 99 ? 36.352 -23.652 2.285 1.00 28.97 99 VAL A CA 1
ATOM 724 C C . VAL A 1 99 ? 36.139 -24.141 0.864 1.00 28.97 99 VAL A C 1
ATOM 726 O O . VAL A 1 99 ? 35.442 -23.538 0.050 1.00 28.97 99 VAL A O 1
ATOM 729 N N . SER A 1 100 ? 36.865 -25.218 0.605 1.00 29.09 100 SER A N 1
ATOM 730 C CA . SER A 1 100 ? 36.942 -26.031 -0.593 1.00 29.09 100 SER A CA 1
ATOM 731 C C . SER A 1 100 ? 35.589 -26.301 -1.264 1.00 29.09 100 SER A C 1
ATOM 733 O O . SER A 1 100 ? 34.533 -26.243 -0.640 1.00 29.09 100 SER A O 1
ATOM 735 N N . LYS A 1 101 ? 35.662 -26.628 -2.559 1.00 35.81 101 LYS A N 1
ATOM 736 C CA . LYS A 1 101 ? 34.568 -27.056 -3.447 1.00 35.81 101 LYS A CA 1
ATOM 737 C C . LYS A 1 101 ? 33.512 -27.912 -2.718 1.00 35.81 101 LYS A C 1
ATOM 739 O O . LYS A 1 101 ? 33.875 -28.770 -1.924 1.00 35.81 101 LYS A O 1
ATOM 744 N N . TYR A 1 102 ? 32.248 -27.738 -3.122 1.00 31.89 102 TYR A N 1
ATOM 745 C CA . TYR A 1 102 ? 31.016 -28.423 -2.682 1.00 31.89 102 TYR A CA 1
ATOM 746 C C . TYR A 1 102 ? 30.249 -27.748 -1.530 1.00 31.89 102 TYR A C 1
ATOM 748 O O . TYR A 1 102 ? 30.438 -28.061 -0.364 1.00 31.89 102 TYR A O 1
ATOM 756 N N . VAL A 1 103 ? 29.321 -26.861 -1.928 1.00 31.31 103 VAL A N 1
ATOM 757 C CA . VAL A 1 103 ? 28.000 -26.505 -1.344 1.00 31.31 103 VAL A CA 1
ATOM 758 C C . VAL A 1 103 ? 27.776 -24.995 -1.511 1.00 31.31 103 VAL A C 1
ATOM 760 O O . VAL A 1 103 ? 27.848 -24.203 -0.581 1.00 31.31 103 VAL A O 1
ATOM 763 N N . THR A 1 104 ? 27.455 -24.567 -2.732 1.00 33.44 104 THR A N 1
ATOM 764 C CA . THR A 1 104 ? 26.839 -23.256 -2.984 1.00 33.44 104 THR A CA 1
ATOM 765 C C . THR A 1 104 ? 25.340 -23.338 -2.682 1.00 33.44 104 THR A C 1
ATOM 767 O O . THR A 1 104 ? 24.503 -23.227 -3.575 1.00 33.44 104 THR A O 1
ATOM 770 N N . ARG A 1 105 ? 24.961 -23.569 -1.417 1.00 34.03 105 ARG A N 1
ATOM 771 C CA . ARG A 1 105 ? 23.572 -23.349 -0.978 1.00 34.03 105 ARG A CA 1
ATOM 772 C C . ARG A 1 105 ? 23.391 -21.878 -0.598 1.00 34.03 105 ARG A C 1
ATOM 774 O O . ARG A 1 105 ? 23.487 -21.500 0.557 1.00 34.03 105 ARG A O 1
ATOM 781 N N . ASN A 1 106 ? 23.138 -21.079 -1.629 1.00 38.25 106 ASN A N 1
ATOM 782 C CA . ASN A 1 106 ? 22.135 -20.012 -1.654 1.00 38.25 106 ASN A CA 1
ATOM 783 C C . ASN A 1 106 ? 22.059 -19.050 -0.444 1.00 38.25 106 ASN A C 1
ATOM 785 O O . ASN A 1 106 ? 20.991 -18.838 0.126 1.00 38.25 106 ASN A O 1
ATOM 789 N N . MET A 1 107 ? 23.175 -18.416 -0.082 1.00 41.09 107 MET A N 1
ATOM 790 C CA . MET A 1 107 ? 23.144 -17.140 0.642 1.00 41.09 107 MET A CA 1
ATOM 791 C C . MET A 1 107 ? 23.095 -16.008 -0.390 1.00 41.09 107 MET A C 1
ATO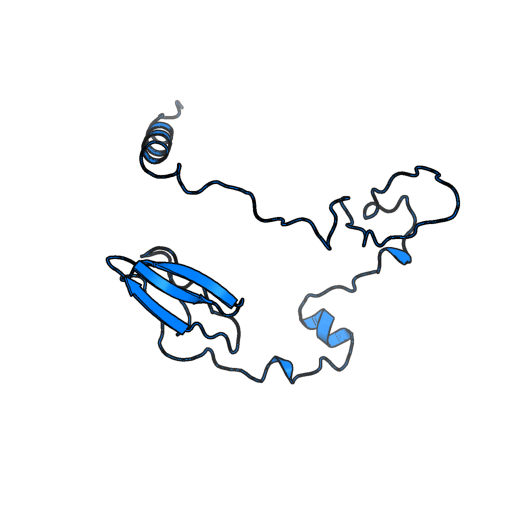M 793 O O . MET A 1 107 ? 24.117 -15.610 -0.942 1.00 41.09 107 MET A O 1
ATOM 797 N N . GLU A 1 108 ? 21.901 -15.504 -0.701 1.00 43.94 108 GLU A N 1
ATOM 798 C CA . GLU A 1 108 ? 21.767 -14.282 -1.499 1.00 43.94 108 GLU A CA 1
ATOM 799 C C . GLU A 1 108 ? 22.148 -13.070 -0.629 1.00 43.94 108 GLU A C 1
ATOM 801 O O . GLU A 1 108 ? 21.406 -12.597 0.234 1.00 43.94 108 GLU A O 1
ATOM 806 N N . ASN A 1 109 ? 23.389 -12.646 -0.850 1.00 44.25 109 ASN A N 1
ATOM 807 C CA . ASN A 1 109 ? 24.171 -11.611 -0.180 1.00 44.25 109 ASN A CA 1
ATOM 808 C C . ASN A 1 109 ? 23.398 -10.317 0.169 1.00 44.25 109 ASN A C 1
ATOM 810 O O . ASN A 1 109 ? 22.848 -9.664 -0.722 1.00 44.25 109 ASN A O 1
ATOM 814 N N . CYS A 1 110 ? 23.446 -9.868 1.434 1.00 49.12 110 CYS A N 1
ATOM 815 C CA . CYS A 1 110 ? 23.243 -8.449 1.766 1.00 49.12 110 CYS A CA 1
ATOM 816 C C . CYS A 1 110 ? 24.548 -7.664 1.683 1.00 49.12 110 CYS A C 1
ATOM 818 O O . CYS A 1 110 ? 25.605 -8.137 2.087 1.00 49.12 110 CYS A O 1
ATOM 820 N N . ILE A 1 111 ? 24.413 -6.392 1.309 1.00 50.44 111 ILE A N 1
ATOM 821 C CA . ILE A 1 111 ? 25.471 -5.370 1.336 1.00 50.44 111 ILE A CA 1
ATOM 822 C C . ILE A 1 111 ? 26.079 -5.192 2.746 1.00 50.44 111 ILE A C 1
ATOM 824 O O . ILE A 1 111 ? 27.276 -4.957 2.869 1.00 50.44 111 ILE A O 1
ATOM 828 N N . PHE A 1 112 ? 25.270 -5.351 3.803 1.00 53.53 112 PHE A N 1
ATOM 829 C CA . PHE A 1 112 ? 25.682 -5.244 5.214 1.00 53.53 112 PHE A CA 1
ATOM 830 C C . PHE A 1 112 ? 25.742 -6.598 5.957 1.00 53.53 112 PHE A C 1
ATOM 832 O O . PHE A 1 112 ? 25.739 -6.621 7.183 1.00 53.53 112 PHE A O 1
ATOM 839 N N . GLY A 1 113 ? 25.753 -7.735 5.250 1.00 52.56 113 GLY A N 1
ATOM 840 C CA . GLY A 1 113 ? 25.939 -9.057 5.875 1.00 52.56 113 GLY A CA 1
ATOM 841 C C . GLY A 1 113 ? 24.711 -9.701 6.546 1.00 52.56 113 GLY A C 1
ATOM 842 O O . GLY A 1 113 ? 24.833 -10.778 7.121 1.00 52.56 113 GLY A O 1
ATOM 843 N N . ILE A 1 114 ? 23.519 -9.104 6.457 1.00 59.47 114 ILE A N 1
ATOM 844 C CA . ILE A 1 114 ? 22.247 -9.761 6.830 1.00 59.47 114 ILE A CA 1
ATOM 845 C C . ILE A 1 114 ? 21.848 -10.759 5.708 1.00 59.47 114 ILE A C 1
ATOM 847 O O . ILE A 1 114 ? 22.346 -10.681 4.593 1.00 59.47 114 ILE A O 1
ATOM 851 N N . CYS A 1 115 ? 21.016 -11.771 5.944 1.00 52.25 115 CYS A N 1
ATOM 852 C CA . CYS A 1 115 ? 20.549 -12.666 4.869 1.00 52.25 115 CYS A CA 1
ATOM 853 C C . CYS A 1 115 ? 19.178 -12.206 4.357 1.00 52.25 115 CYS A C 1
ATOM 855 O O . CYS A 1 115 ? 18.220 -12.228 5.125 1.00 52.25 115 CYS A O 1
ATOM 857 N N . ASN A 1 116 ? 19.063 -11.851 3.069 1.00 54.88 116 ASN A N 1
ATOM 858 C CA . ASN A 1 116 ? 17.820 -11.311 2.485 1.00 54.88 116 ASN A CA 1
ATOM 859 C C . ASN A 1 116 ? 16.668 -12.328 2.406 1.00 54.88 116 ASN A C 1
ATOM 861 O O . ASN A 1 116 ? 15.504 -11.939 2.374 1.00 54.88 116 ASN A O 1
ATOM 865 N N . ASN A 1 117 ? 16.977 -13.627 2.355 1.00 50.62 117 ASN A N 1
ATOM 866 C CA . ASN A 1 117 ? 16.000 -14.629 1.912 1.00 50.62 117 ASN A CA 1
ATOM 867 C C . ASN A 1 117 ? 15.353 -15.456 3.029 1.00 50.62 117 ASN A C 1
ATOM 869 O O . ASN A 1 117 ? 14.506 -16.293 2.725 1.00 50.62 117 ASN A O 1
ATOM 873 N N . ALA A 1 118 ? 15.729 -15.260 4.298 1.00 49.09 118 ALA A N 1
ATOM 874 C CA . ALA A 1 118 ? 15.222 -16.123 5.374 1.00 49.09 118 ALA A CA 1
ATOM 875 C C . ALA A 1 118 ? 15.118 -15.495 6.774 1.00 49.09 118 ALA A C 1
ATOM 877 O O . ALA A 1 118 ? 14.499 -16.101 7.646 1.00 49.09 118 ALA A O 1
ATOM 878 N N . MET A 1 119 ? 15.685 -14.311 7.025 1.00 50.50 119 MET A N 1
ATOM 879 C CA . MET A 1 119 ? 15.612 -13.688 8.351 1.00 50.50 119 MET A CA 1
ATOM 880 C C . MET A 1 119 ? 14.413 -12.739 8.407 1.00 50.50 119 MET A C 1
ATOM 882 O O . MET A 1 119 ? 14.336 -11.773 7.652 1.00 50.50 119 MET A O 1
ATOM 886 N N . GLY A 1 120 ? 13.457 -13.004 9.299 1.00 52.19 120 GLY A N 1
ATOM 887 C CA . GLY A 1 120 ? 12.399 -12.046 9.600 1.00 52.19 120 GLY A CA 1
ATOM 888 C C . GLY A 1 120 ? 12.994 -10.795 10.251 1.00 52.19 120 GLY A C 1
ATOM 889 O O . GLY A 1 120 ? 13.478 -10.856 11.372 1.00 52.19 120 GLY A O 1
ATOM 890 N N . GLU A 1 121 ? 12.941 -9.649 9.572 1.00 56.22 121 GLU A N 1
ATOM 891 C CA . GLU A 1 121 ? 13.464 -8.371 10.097 1.00 56.22 121 GLU A CA 1
ATOM 892 C C . GLU A 1 121 ? 12.520 -7.697 11.112 1.00 56.22 121 GLU A C 1
ATOM 894 O O . GLU A 1 121 ? 12.832 -6.651 11.692 1.00 56.22 121 GLU A O 1
ATOM 899 N N . ARG A 1 122 ? 11.328 -8.271 11.334 1.00 55.69 122 ARG A N 1
ATOM 900 C CA . ARG A 1 122 ? 10.378 -7.769 12.331 1.00 55.69 122 ARG A CA 1
ATOM 901 C C . ARG A 1 122 ? 10.970 -8.050 13.711 1.00 55.69 122 ARG A C 1
ATOM 903 O O . ARG A 1 122 ? 11.047 -9.203 14.117 1.00 55.69 122 ARG A O 1
ATOM 910 N N . ARG A 1 123 ? 11.353 -6.992 14.439 1.00 53.16 123 ARG A N 1
ATOM 911 C CA . ARG A 1 123 ? 11.748 -7.102 15.853 1.00 53.16 123 ARG A CA 1
ATOM 912 C C . ARG A 1 123 ? 10.685 -7.911 16.599 1.00 53.16 123 ARG A C 1
ATOM 914 O O . ARG A 1 123 ? 9.515 -7.518 16.586 1.00 53.16 123 ARG A O 1
ATOM 921 N N . GLU A 1 124 ? 11.088 -8.994 17.257 1.00 50.59 124 GLU A N 1
ATOM 922 C CA . GLU A 1 124 ? 10.247 -9.733 18.200 1.00 50.59 124 GLU A CA 1
ATOM 923 C C . GLU A 1 124 ? 10.027 -8.886 19.460 1.00 50.59 124 GLU A C 1
ATOM 925 O O . GLU A 1 124 ? 10.585 -9.123 20.525 1.00 50.59 124 GLU A O 1
ATOM 930 N N . LEU A 1 125 ? 9.237 -7.823 19.338 1.00 49.59 125 LEU A N 1
ATOM 931 C CA . LEU A 1 125 ? 8.726 -7.113 20.498 1.00 49.59 125 LEU A CA 1
ATOM 932 C C . LEU A 1 125 ? 7.466 -7.845 20.928 1.00 49.59 125 LEU A C 1
ATOM 934 O O . LEU A 1 125 ? 6.431 -7.721 20.277 1.00 49.59 125 LEU A O 1
ATOM 938 N N . ASN A 1 126 ? 7.579 -8.635 21.994 1.00 34.91 126 ASN A N 1
ATOM 939 C CA . ASN A 1 126 ? 6.460 -9.317 22.628 1.00 34.91 126 ASN A CA 1
ATOM 940 C C . ASN A 1 126 ? 5.435 -8.256 23.087 1.00 34.91 126 ASN A C 1
ATOM 942 O O . ASN A 1 126 ? 5.704 -7.517 24.037 1.00 34.91 126 ASN A O 1
ATOM 946 N N . PRO A 1 127 ? 4.273 -8.114 22.423 1.00 46.59 127 PRO A N 1
ATOM 947 C CA . PRO A 1 127 ? 3.374 -6.991 22.674 1.00 46.59 127 PRO A CA 1
ATOM 948 C C . PRO A 1 127 ? 2.539 -7.170 23.952 1.00 46.59 127 PRO A C 1
ATOM 950 O O . PRO A 1 127 ? 1.795 -6.268 24.317 1.00 46.59 127 PRO A O 1
ATOM 953 N N . ARG A 1 128 ? 2.675 -8.299 24.667 1.00 40.88 128 ARG A N 1
ATOM 954 C CA . ARG A 1 128 ? 1.967 -8.581 25.930 1.00 40.88 128 ARG A CA 1
ATOM 955 C C . ARG A 1 128 ? 2.490 -7.801 27.147 1.00 40.88 128 ARG A C 1
ATOM 957 O O . ARG A 1 128 ? 1.955 -7.978 28.233 1.00 40.88 128 ARG A O 1
ATOM 964 N N . MET A 1 129 ? 3.510 -6.956 26.988 1.00 30.83 129 MET A N 1
ATOM 965 C CA . MET A 1 129 ? 4.165 -6.245 28.099 1.00 30.83 129 MET A CA 1
ATOM 966 C C . MET A 1 129 ? 4.062 -4.711 28.007 1.00 30.83 129 MET A C 1
ATOM 968 O O . MET A 1 129 ? 4.737 -4.006 28.749 1.00 30.83 129 MET A O 1
ATOM 972 N N . VAL A 1 130 ? 3.222 -4.182 27.103 1.00 42.62 130 VAL A N 1
ATOM 973 C CA . VAL A 1 130 ? 3.052 -2.726 26.874 1.00 42.62 130 VAL A CA 1
ATOM 974 C C . VAL A 1 130 ? 1.807 -2.159 27.577 1.00 42.62 130 VAL A C 1
ATOM 976 O O . VAL A 1 130 ? 1.487 -0.984 27.430 1.00 42.62 130 VAL A O 1
ATOM 979 N N . ASP A 1 131 ? 1.136 -2.956 28.406 1.00 38.03 131 ASP A N 1
ATOM 980 C CA . ASP A 1 131 ? -0.004 -2.499 29.195 1.00 38.03 131 ASP A CA 1
ATOM 981 C C . ASP A 1 131 ? 0.429 -2.318 30.663 1.00 38.03 131 ASP A C 1
ATOM 983 O O . ASP A 1 131 ? 0.636 -3.284 31.393 1.00 38.03 131 ASP A O 1
ATOM 987 N N . SER A 1 132 ? 0.567 -1.049 31.072 1.00 40.25 132 SER A N 1
ATOM 988 C CA . SER A 1 132 ? 0.587 -0.486 32.444 1.00 40.25 132 SER A CA 1
ATOM 989 C C . SER A 1 132 ? 1.894 0.113 32.997 1.00 40.25 132 SER A C 1
ATOM 991 O O . SER A 1 132 ? 1.792 1.122 33.690 1.00 40.25 132 SER A O 1
ATOM 993 N N . GLN A 1 133 ? 3.105 -0.375 32.678 1.00 35.31 133 GLN A N 1
ATOM 994 C CA . GLN A 1 133 ? 4.339 0.201 33.272 1.00 35.31 133 GLN A CA 1
ATOM 995 C C . GLN A 1 133 ? 5.088 1.225 32.395 1.00 35.31 133 GLN A C 1
ATOM 997 O O . GLN A 1 133 ? 5.788 2.089 32.921 1.00 35.31 133 GLN A O 1
ATOM 1002 N N . SER A 1 134 ? 4.928 1.204 31.067 1.00 36.12 134 SER A N 1
ATOM 1003 C CA . SER A 1 134 ? 5.713 2.076 30.170 1.00 36.12 134 SER A CA 1
ATOM 1004 C C . SER A 1 134 ? 5.180 3.511 30.060 1.00 36.12 134 SER A C 1
ATOM 1006 O O . SER A 1 134 ? 5.936 4.428 29.746 1.00 36.12 134 SER A O 1
ATOM 1008 N N . THR A 1 135 ? 3.894 3.737 30.334 1.00 44.50 135 THR A N 1
ATOM 1009 C CA . THR A 1 135 ? 3.274 5.073 30.298 1.00 44.50 135 THR A CA 1
ATOM 1010 C C . THR A 1 135 ? 3.650 5.944 31.499 1.00 44.50 135 THR A C 1
ATOM 1012 O O . THR A 1 135 ? 3.635 7.165 31.370 1.00 44.50 135 THR A O 1
ATOM 1015 N N . ALA A 1 136 ? 4.058 5.358 32.631 1.00 35.19 136 ALA A N 1
ATOM 1016 C CA . ALA A 1 136 ? 4.506 6.118 33.802 1.00 35.19 136 ALA A CA 1
ATOM 1017 C C . ALA A 1 136 ? 5.918 6.715 33.625 1.00 35.19 136 ALA A C 1
ATOM 1019 O O . ALA A 1 136 ? 6.187 7.815 34.102 1.00 35.19 136 ALA A O 1
ATOM 1020 N N . LEU A 1 137 ? 6.807 6.038 32.887 1.00 36.94 137 LEU A N 1
ATOM 1021 C CA . LEU A 1 137 ? 8.191 6.495 32.693 1.00 36.94 137 LEU A CA 1
ATOM 1022 C C . LEU A 1 137 ? 8.331 7.651 31.694 1.00 36.94 137 LEU A C 1
ATOM 1024 O O . LEU A 1 137 ? 9.252 8.453 31.821 1.00 36.94 137 LEU A O 1
ATOM 1028 N N . ILE A 1 138 ? 7.416 7.784 30.728 1.00 44.00 138 ILE A N 1
ATOM 1029 C CA . ILE A 1 138 ? 7.492 8.866 29.731 1.00 44.00 138 ILE A CA 1
ATOM 1030 C C . ILE A 1 138 ? 7.061 10.214 30.336 1.00 44.00 138 ILE A C 1
ATOM 1032 O O . ILE A 1 138 ? 7.607 11.247 29.963 1.00 44.00 138 ILE A O 1
ATOM 1036 N N . HIS A 1 139 ? 6.154 10.224 31.320 1.00 34.78 139 HIS A N 1
ATOM 1037 C CA . HIS A 1 139 ? 5.712 11.468 31.963 1.00 34.78 139 HIS A CA 1
ATOM 1038 C C . HIS A 1 139 ? 6.735 12.065 32.945 1.00 34.78 139 HIS A C 1
ATOM 1040 O O . HIS A 1 139 ? 6.734 13.279 33.139 1.00 34.78 139 HIS A O 1
ATOM 1046 N N . LEU A 1 140 ? 7.635 11.254 33.515 1.00 38.72 140 LEU A N 1
ATOM 1047 C CA . LEU A 1 140 ? 8.643 11.723 34.476 1.00 38.72 140 LEU A CA 1
ATOM 1048 C C . LEU A 1 140 ? 9.844 12.428 33.812 1.00 38.72 140 LEU A C 1
ATOM 1050 O O . LEU A 1 140 ? 10.563 13.171 34.473 1.00 38.72 140 LEU A O 1
ATOM 1054 N N . ALA A 1 141 ? 10.060 12.224 32.506 1.00 38.53 141 ALA A N 1
ATOM 1055 C CA . ALA A 1 141 ? 11.199 12.792 31.776 1.00 38.53 141 ALA A CA 1
ATOM 1056 C C . ALA A 1 141 ? 10.956 14.218 31.238 1.00 38.53 141 ALA A C 1
ATOM 1058 O O . ALA A 1 141 ? 11.897 14.884 30.816 1.00 38.53 141 ALA A O 1
ATOM 1059 N N . THR A 1 142 ? 9.711 14.705 31.256 1.00 47.00 142 THR A N 1
ATOM 1060 C CA . THR A 1 142 ? 9.328 16.027 30.715 1.00 47.00 142 THR A CA 1
ATOM 1061 C C . THR A 1 142 ? 9.220 17.147 31.755 1.00 47.00 142 THR A C 1
ATOM 1063 O O . THR A 1 142 ? 8.842 18.258 31.397 1.00 47.00 142 THR A O 1
ATOM 1066 N N . SER A 1 143 ? 9.552 16.898 33.027 1.00 39.91 143 SER A N 1
ATOM 1067 C CA . SER A 1 143 ? 9.407 17.884 34.114 1.00 39.91 143 SER A CA 1
ATOM 1068 C C . SER A 1 143 ? 10.718 18.264 34.813 1.00 39.91 143 SER A C 1
ATOM 1070 O O . SER A 1 143 ? 10.694 18.614 35.991 1.00 39.91 143 SER A O 1
ATOM 1072 N N . ALA A 1 144 ? 11.862 18.201 34.128 1.00 38.16 144 ALA A N 1
ATOM 1073 C CA . ALA A 1 144 ? 13.104 18.777 34.645 1.00 38.16 144 ALA A CA 1
ATOM 1074 C C . ALA A 1 144 ? 13.328 20.173 34.024 1.00 38.16 144 ALA A C 1
ATOM 1076 O O . ALA A 1 144 ? 13.497 20.262 32.805 1.00 38.16 144 ALA A O 1
ATOM 1077 N N . PRO A 1 145 ? 13.310 21.268 34.809 1.00 44.59 145 PRO A N 1
ATOM 1078 C CA . PRO A 1 145 ? 13.664 22.593 34.314 1.00 44.59 145 PRO A CA 1
ATOM 1079 C C . PRO A 1 145 ? 15.177 22.662 34.056 1.00 44.59 145 PRO A C 1
ATOM 1081 O O . PRO A 1 145 ? 15.976 22.365 34.942 1.00 44.59 145 PRO A O 1
ATOM 1084 N N . TYR A 1 146 ? 15.573 23.052 32.844 1.00 42.12 146 TYR A N 1
ATOM 1085 C CA . TYR A 1 146 ? 16.962 23.396 32.530 1.00 42.12 146 TYR A CA 1
ATOM 1086 C C . TYR A 1 146 ? 17.343 24.692 33.273 1.00 42.12 146 TYR A C 1
ATOM 1088 O O . TYR A 1 146 ? 16.616 25.678 33.125 1.00 42.12 146 TYR A O 1
ATOM 1096 N N . PRO A 1 147 ? 18.432 24.736 34.064 1.00 48.09 147 PRO A N 1
ATOM 1097 C CA . PRO A 1 147 ? 18.939 25.995 34.600 1.00 48.09 147 PRO A CA 1
ATOM 1098 C C . PRO A 1 147 ? 19.661 26.809 33.511 1.00 48.09 147 PRO A C 1
ATOM 1100 O O .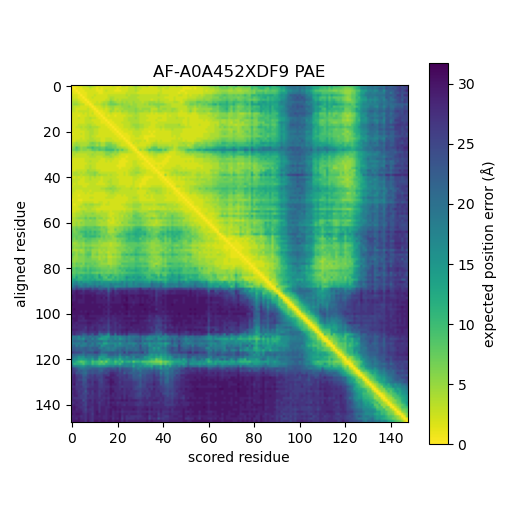 PRO A 1 147 ? 20.229 26.237 32.577 1.00 48.09 147 PRO A O 1
ATOM 1103 N N . ALA A 1 148 ? 19.572 28.135 33.650 1.00 41.19 148 ALA A N 1
ATOM 1104 C CA . ALA A 1 148 ? 20.168 29.164 32.794 1.00 41.19 148 ALA A CA 1
ATOM 1105 C C . ALA A 1 148 ? 21.672 29.353 33.038 1.00 41.19 148 ALA A C 1
ATOM 1107 O O . ALA A 1 148 ? 22.116 29.100 34.182 1.00 41.19 148 ALA A O 1
#

Solvent-accessible surface area (backbone atoms only — not comparable to full-atom values): 9734 Å² total; per-residue (Å²): 52,17,39,30,24,74,51,75,93,71,53,58,73,41,46,73,52,69,41,20,41,29,46,80,76,50,77,54,96,72,32,28,37,31,34,42,74,88,66,52,77,46,81,32,51,59,88,32,57,64,41,84,52,62,38,64,64,66,65,62,82,78,63,75,74,90,45,76,66,60,43,44,75,71,73,46,74,92,79,81,62,74,88,81,58,60,78,81,42,96,63,39,61,74,82,90,73,95,70,76,90,88,80,88,77,80,76,61,78,37,52,84,60,55,58,73,86,78,62,79,83,71,77,89,69,74,75,90,70,72,79,79,68,63,71,61,61,63,64,67,71,77,74,72,83,81,84,132

Radius of gyration: 23.55 Å; Cα contacts (8 Å, |Δi|>4): 166; chains: 1; bounding box: 54×58×56 Å

Organism: Aegilops tauschii subsp. strangulata (NCBI:txid200361)

InterPro domains:
  IPR002171 Large ribosomal subunit protein uL2 [PTHR13691] (1-89)
  IPR008991 Translation protein SH3-like domain superfamily [SSF50104] (2-90)
  IPR014722 Large ribosomal subunit protein uL2, domain 2 [G3DSA:2.30.30.30] (1-56)
  IPR014726 Large ribosomal subunit protein uL2, domain 3 [G3DSA:4.10.950.10] (57-92)
  IPR022669 Large ribosomal subunit protein uL2, C-terminal [PF03947] (1-89)
  IPR022669 Large ribosomal subunit protein uL2, C-terminal [SM01382] (2-94)
  IPR022671 Large ribosomal subunit protein uL2, conserved site [PS00467] (78-89)

pLDDT: mean 71.07, std 24.44, range [28.97, 95.5]

Secondary structure (DSSP, 8-state):
-BSEESSTTS-EEES-STT---EEEEEETTEEEEE-TTS-EEEEETT---BSS--S-GGGGG----SHHHHHHTT-PPPPPGGGS-TTSTT---------SS------B-TTS-BTTT---S----GGG-SSSHHHHHHHTT--PPP-

Nearest PDB structures (foldseek):
  6eri-assembly1_AC  TM=8.116E-01  e=1.051E-11  Spinacia oleracea
  6ysi-assembly1_A  TM=8.839E-01  e=2.084E-08  Acinetobacter baumannii ATCC 19606 = CIP 70.34 = JCM 6841
  7p7t-assembly1_G  TM=8.746E-01  e=3.650E-08  Enterococcus faecalis
  7asm-assembly1_C  TM=8.690E-01  e=6.005E-08  Staphylococcus aureus
  7aqc-assembly1_C  TM=8.139E-01  e=1.051E-07  Bacillus subtilis subsp. subtilis str. 168

Sequence (148 aa):
MHNIEITRGRGGQLARAAGAVAKLIAKEGKSATLRLPSGEVRLVSQNSLATVGQVGNVGVNQKSLGRAGSKCWLGKRPVVRGVVMNPVDPRMVLFFVAVSKYVTRNMENCIFGICNNAMGERRELNPRMVDSQSTALIHLATSAPYPA

Foldseek 3Di:
DAQWDQDPPPTRDAQPDAFWDKDFDDDDDQWTWIQGPVRDIDIGGPPIDDDPDTHHPNCPVVDDPPDPVSCVVVVDDDDDDPVVDDCPPLLHDDDDDDDDDDDPPDQPDGSVRDGPPDDDPPPPPPPPPPPDDPVVVVVVVPPDDDDD